Protein AF-X1IZM3-F1 (afdb_monomer_lite)

InterPro domains:
  IPR010496 3-keto-alpha-glucoside-1,2-lyase/3-keto-2-hydroxy-glucal hydratase domain [PF06439] (2-112)

Radius of gyration: 14.8 Å; chains: 1; bounding box: 40×30×33 Å

pLDDT: mean 94.28, std 5.68, range [64.25, 98.62]

Secondary structure (DSSP, 8-state):
--S--SSS-TTEEE--S-HHHHHTS-HHHHHHHHHHHHHHHHHHEEEETTEEEE---TT---EEESS--SS----------TT-EEEEEGGGSSEEEEE-TTT-TT-SSSB-S--

Foldseek 3Di:
DDCADLAWQVQKFFDQDAPVVLVPDDPVRNVVSRVVRRVLCVVAWTRDRSDIDGNPDPSHGDMDGPDDDDDDDDDDDDDDDAQDWDFDARRRDDTQTDGDCVVPVVHGRDGPPRD

Organism: NCBI:txid412755

Structure (mmCIF, N/CA/C/O backbone):
data_AF-X1IZM3-F1
#
_entry.id   AF-X1IZM3-F1
#
loop_
_atom_site.group_PDB
_atom_site.id
_atom_site.type_symbol
_atom_site.label_atom_id
_atom_site.label_alt_id
_atom_site.label_comp_id
_atom_site.label_asym_id
_atom_site.label_entity_id
_atom_site.label_seq_id
_atom_site.pdbx_PDB_ins_code
_atom_site.Cartn_x
_atom_site.Cartn_y
_atom_site.Cartn_z
_atom_site.occupancy
_atom_site.B_iso_or_equiv
_atom_site.auth_seq_id
_atom_site.auth_comp_id
_atom_site.auth_asym_id
_atom_site.auth_atom_id
_atom_site.pdbx_PDB_model_num
ATOM 1 N N . MET A 1 1 ? -4.580 -19.798 4.305 1.00 74.88 1 MET A N 1
ATOM 2 C CA . MET A 1 1 ? -5.363 -19.040 3.301 1.00 74.88 1 MET A CA 1
ATOM 3 C C . MET A 1 1 ? -4.501 -17.879 2.840 1.00 74.88 1 MET A C 1
ATOM 5 O O . MET A 1 1 ? -3.815 -17.320 3.687 1.00 74.88 1 MET A O 1
ATOM 9 N N . ALA A 1 2 ? -4.460 -17.584 1.540 1.00 90.62 2 ALA A N 1
ATOM 10 C CA . ALA A 1 2 ? -3.597 -16.533 1.001 1.00 90.62 2 ALA A CA 1
ATOM 11 C C . ALA A 1 2 ? -4.064 -15.136 1.444 1.00 90.62 2 ALA A C 1
ATOM 13 O O . ALA A 1 2 ? -5.261 -14.922 1.639 1.00 90.62 2 ALA A O 1
ATOM 14 N N . LEU A 1 3 ? -3.120 -14.204 1.609 1.00 95.44 3 LEU A N 1
ATOM 15 C CA . LEU A 1 3 ? -3.422 -12.816 1.972 1.00 95.44 3 LEU A CA 1
ATOM 16 C C . LEU A 1 3 ? -4.061 -12.044 0.809 1.00 95.44 3 LEU A C 1
ATOM 18 O O . LEU A 1 3 ? -4.968 -11.246 1.019 1.00 95.44 3 LEU A O 1
ATOM 22 N N . PHE A 1 4 ? -3.594 -12.305 -0.412 1.00 97.56 4 PHE A N 1
ATOM 23 C CA . PHE A 1 4 ? -4.124 -11.748 -1.650 1.00 97.56 4 PHE A CA 1
ATOM 24 C C . PHE A 1 4 ? -4.706 -12.871 -2.510 1.00 97.56 4 PHE A C 1
ATOM 26 O O . PHE A 1 4 ? -4.137 -13.961 -2.581 1.00 97.56 4 PHE A O 1
ATOM 33 N N . ASN A 1 5 ? -5.857 -12.615 -3.130 1.00 96.62 5 ASN A N 1
ATOM 34 C CA . ASN A 1 5 ? -6.610 -13.624 -3.875 1.00 96.62 5 ASN A CA 1
ATOM 35 C C . ASN A 1 5 ? -6.290 -13.653 -5.381 1.00 96.62 5 ASN A C 1
ATOM 37 O O . ASN A 1 5 ? -6.794 -14.536 -6.069 1.00 96.62 5 ASN A O 1
ATOM 41 N N . GLY A 1 6 ? -5.493 -12.705 -5.889 1.00 97.06 6 GLY A N 1
ATOM 42 C CA . GLY A 1 6 ? -5.135 -12.611 -7.307 1.00 97.06 6 GLY A CA 1
ATOM 43 C C . GLY A 1 6 ? -6.227 -12.048 -8.224 1.00 97.06 6 GLY A C 1
ATOM 44 O O . GLY A 1 6 ? -6.003 -11.961 -9.423 1.00 97.06 6 GLY A O 1
ATOM 45 N N . ASN A 1 7 ? -7.391 -11.659 -7.704 1.00 97.56 7 ASN A N 1
ATOM 46 C CA . ASN A 1 7 ? -8.544 -11.278 -8.528 1.00 97.56 7 ASN A CA 1
ATOM 47 C C . ASN A 1 7 ? -9.015 -9.849 -8.262 1.00 97.56 7 ASN A C 1
ATOM 49 O O . ASN A 1 7 ? -9.329 -9.117 -9.196 1.00 97.56 7 ASN A O 1
ATOM 53 N N . ASP A 1 8 ? -9.071 -9.447 -6.996 1.00 97.69 8 ASP A N 1
ATOM 54 C CA . ASP A 1 8 ? -9.610 -8.154 -6.593 1.00 97.69 8 ASP A CA 1
ATOM 55 C C . ASP A 1 8 ? -9.021 -7.694 -5.250 1.00 97.69 8 ASP A C 1
ATOM 57 O O . ASP A 1 8 ? -8.130 -8.321 -4.675 1.00 97.69 8 ASP A O 1
ATOM 61 N N . LEU A 1 9 ? -9.515 -6.564 -4.749 1.00 97.81 9 LEU A N 1
ATOM 62 C CA . LEU A 1 9 ? -9.082 -5.987 -3.478 1.00 97.81 9 LEU A CA 1
ATOM 63 C C . LEU A 1 9 ? -9.879 -6.524 -2.278 1.00 97.81 9 LEU A C 1
ATOM 65 O O . LEU A 1 9 ? -9.844 -5.931 -1.203 1.00 97.81 9 LEU A O 1
ATOM 69 N N . THR A 1 10 ? -10.594 -7.645 -2.413 1.00 97.50 10 THR A N 1
ATOM 70 C CA . THR A 1 10 ? -11.293 -8.257 -1.279 1.00 97.50 10 THR A CA 1
ATOM 71 C C . THR A 1 10 ? -10.297 -8.573 -0.166 1.00 97.50 10 THR A C 1
ATOM 73 O O . THR A 1 10 ? -9.270 -9.215 -0.381 1.00 97.50 10 THR A O 1
ATOM 76 N N . GLY A 1 11 ? -10.614 -8.130 1.052 1.00 97.31 11 GLY A N 1
ATOM 77 C CA . GLY A 1 11 ? -9.722 -8.259 2.205 1.00 97.31 11 GLY A CA 1
ATOM 78 C C . GLY A 1 11 ? -8.716 -7.115 2.357 1.00 97.31 11 GLY A C 1
ATOM 79 O O . GLY A 1 11 ? -7.928 -7.146 3.304 1.00 97.31 11 GLY A O 1
ATOM 80 N N . TRP A 1 12 ? -8.787 -6.094 1.503 1.00 98.44 12 TRP A N 1
ATOM 81 C CA . TRP A 1 12 ? -8.007 -4.862 1.580 1.00 98.44 12 TRP A CA 1
ATOM 82 C C . TRP A 1 12 ? -8.909 -3.636 1.750 1.00 98.44 12 TRP A C 1
ATOM 84 O O . TRP A 1 12 ? -10.095 -3.676 1.432 1.00 98.44 12 TRP A O 1
ATOM 94 N N . LYS A 1 13 ? -8.341 -2.557 2.288 1.00 98.25 13 LYS A N 1
ATOM 95 C CA . LYS A 1 13 ? -8.981 -1.246 2.456 1.00 98.25 13 LYS A CA 1
ATOM 96 C C . LYS A 1 13 ? -7.942 -0.130 2.343 1.00 98.25 13 LYS A C 1
ATOM 98 O O . LYS A 1 13 ? -6.745 -0.382 2.499 1.00 98.25 13 LYS A O 1
ATOM 103 N N . GLY A 1 14 ? -8.377 1.103 2.120 1.00 98.31 14 GLY A N 1
ATOM 104 C CA . GLY A 1 14 ? -7.497 2.266 2.154 1.00 98.31 14 GLY A CA 1
ATOM 105 C C . GLY A 1 14 ? -6.942 2.523 3.557 1.00 98.31 14 GLY A C 1
ATOM 106 O O . GLY A 1 14 ? -7.628 2.334 4.567 1.00 98.31 14 GLY A O 1
ATOM 107 N N . LEU A 1 15 ? -5.688 2.967 3.648 1.00 97.38 15 LEU A N 1
ATOM 108 C CA . LEU A 1 15 ? -5.059 3.278 4.929 1.00 97.38 15 LEU A CA 1
ATOM 109 C C . LEU A 1 15 ? -5.550 4.628 5.476 1.00 97.38 15 LEU A C 1
ATOM 111 O O . LEU A 1 15 ? -5.203 5.688 4.960 1.00 97.38 15 LEU A O 1
ATOM 115 N N . VAL A 1 16 ? -6.281 4.603 6.593 1.00 97.38 16 VAL A N 1
ATOM 116 C CA . VAL A 1 16 ? -6.679 5.827 7.309 1.00 97.38 16 VAL A CA 1
ATOM 117 C C . VAL A 1 16 ? -5.608 6.241 8.314 1.00 97.38 16 VAL A C 1
ATOM 119 O O . VAL A 1 16 ? -5.484 5.638 9.382 1.00 97.38 16 VAL A O 1
ATOM 122 N N . GLY A 1 17 ? -4.855 7.297 8.010 1.00 93.31 17 GLY A N 1
ATOM 123 C CA . GLY A 1 17 ? -3.887 7.894 8.934 1.00 93.31 17 GLY A CA 1
ATOM 124 C C . GLY A 1 17 ? -2.813 6.929 9.467 1.00 93.31 17 GLY A C 1
ATOM 125 O O . GLY A 1 17 ? -2.718 5.757 9.096 1.00 93.31 17 GLY A O 1
ATOM 126 N N . SER A 1 18 ? -1.996 7.428 10.393 1.00 90.75 18 SER A N 1
ATOM 127 C CA . SER A 1 18 ? -1.014 6.611 11.119 1.00 90.75 18 SER A CA 1
ATOM 128 C C . SER A 1 18 ? -1.682 5.796 12.238 1.00 90.75 18 SER A C 1
ATOM 130 O O . SER A 1 18 ? -2.768 6.174 12.685 1.00 90.75 18 SER A O 1
ATOM 132 N N . PRO A 1 19 ? -1.036 4.741 12.776 1.00 87.75 19 PRO A N 1
ATOM 133 C CA . PRO A 1 19 ? -1.556 4.022 13.942 1.00 87.75 19 PRO A CA 1
ATOM 134 C C . PRO A 1 19 ? -1.906 4.946 15.119 1.00 87.75 19 PRO A C 1
ATOM 136 O O . PRO A 1 19 ? -2.957 4.790 15.734 1.00 87.75 19 PRO A O 1
ATOM 139 N N . LYS A 1 20 ? -1.073 5.965 15.383 1.00 89.25 20 LYS A N 1
ATOM 140 C CA . LYS A 1 20 ? -1.295 6.937 16.466 1.00 89.25 20 LYS A CA 1
ATOM 141 C C . LYS A 1 20 ? -2.520 7.813 16.216 1.00 89.25 20 LYS A C 1
ATOM 143 O O . LYS A 1 20 ? -3.344 7.977 17.106 1.00 89.25 20 LYS A O 1
ATOM 148 N N . THR A 1 21 ? -2.647 8.375 15.014 1.00 93.31 21 THR A N 1
ATOM 149 C CA . THR A 1 21 ? -3.766 9.279 14.701 1.00 93.31 21 THR A CA 1
ATOM 150 C C . THR A 1 21 ? -5.079 8.516 14.581 1.00 93.31 21 THR A C 1
ATOM 152 O O . THR A 1 21 ? -6.098 8.996 15.056 1.00 93.31 21 THR A O 1
ATOM 155 N N . ARG A 1 22 ? -5.053 7.308 14.005 1.00 92.69 22 ARG A N 1
ATOM 156 C CA . ARG A 1 22 ? -6.229 6.440 13.873 1.00 92.69 22 ARG A CA 1
ATOM 157 C C . ARG A 1 22 ? -6.781 6.007 15.226 1.00 92.69 22 ARG A C 1
ATOM 159 O O . ARG A 1 22 ? -7.989 6.020 15.409 1.00 92.69 22 ARG A O 1
ATOM 166 N N . ALA A 1 23 ? -5.908 5.670 16.178 1.00 91.62 23 ALA A N 1
ATOM 167 C CA . ALA A 1 23 ? -6.317 5.277 17.527 1.00 91.62 23 ALA A CA 1
ATOM 168 C C . ALA A 1 23 ? -7.042 6.397 18.296 1.00 91.62 23 ALA A C 1
ATOM 170 O O . ALA A 1 23 ? -7.788 6.109 19.226 1.00 91.62 23 ALA A O 1
ATOM 171 N N . GLY A 1 24 ? -6.823 7.661 17.920 1.00 95.56 24 GLY A N 1
ATOM 172 C CA . GLY A 1 24 ? -7.494 8.815 18.521 1.00 95.56 24 GLY A CA 1
ATOM 173 C C . GLY A 1 24 ? -8.803 9.228 17.841 1.00 95.56 24 GLY A C 1
ATOM 174 O O . GLY A 1 24 ? -9.443 10.160 18.319 1.00 95.56 24 GLY A O 1
ATOM 175 N N . MET A 1 25 ? -9.195 8.595 16.731 1.00 97.06 25 MET A N 1
ATOM 176 C CA . MET A 1 25 ? -10.426 8.941 16.011 1.00 97.06 25 MET A CA 1
ATOM 177 C C . MET A 1 25 ? -11.656 8.358 16.704 1.00 97.06 25 MET A C 1
ATOM 179 O O . MET A 1 25 ? -11.621 7.244 17.230 1.00 97.06 25 MET A O 1
ATOM 183 N N . SER A 1 26 ? -12.774 9.087 16.653 1.00 97.88 26 SER A N 1
ATOM 184 C CA . SER A 1 26 ? -14.064 8.504 17.011 1.00 97.88 26 SER A CA 1
ATOM 185 C C . SER A 1 26 ? -14.480 7.449 15.970 1.00 97.88 26 SER A C 1
ATOM 187 O O . SER A 1 26 ? -14.024 7.502 14.823 1.00 97.88 26 SER A O 1
ATOM 189 N N . PRO A 1 27 ? -15.372 6.502 16.315 1.00 97.44 27 PRO A N 1
ATOM 190 C CA . PRO A 1 27 ? -15.883 5.536 15.342 1.00 97.44 27 PRO A CA 1
ATOM 191 C C . PRO A 1 27 ? -16.535 6.189 14.116 1.00 97.44 27 PRO A C 1
ATOM 193 O O . PRO A 1 27 ? -16.409 5.665 13.011 1.00 97.44 27 PRO A O 1
ATOM 196 N N . GLN A 1 28 ? -17.201 7.334 14.301 1.00 97.94 28 GLN A N 1
ATOM 197 C CA . GLN A 1 28 ? -17.830 8.072 13.208 1.00 97.94 28 GLN A CA 1
ATOM 198 C C . GLN A 1 28 ? -16.779 8.707 12.291 1.00 97.94 28 GLN A C 1
ATOM 200 O O . GLN A 1 28 ? -16.811 8.470 11.085 1.00 97.94 28 GLN A O 1
ATOM 205 N N . ASP A 1 29 ? -15.817 9.443 12.855 1.00 98.00 29 ASP A N 1
ATOM 206 C CA . ASP A 1 29 ? -14.759 10.086 12.064 1.00 98.00 29 ASP A CA 1
ATOM 207 C C . ASP A 1 29 ? -13.940 9.049 11.291 1.00 98.00 29 ASP A C 1
ATOM 209 O O . ASP A 1 29 ? -13.576 9.260 10.134 1.00 98.00 29 ASP A O 1
ATOM 213 N N . LEU A 1 30 ? -13.671 7.901 11.922 1.00 97.44 30 LEU A N 1
ATOM 214 C CA . LEU A 1 30 ? -12.966 6.798 11.287 1.00 97.44 30 LEU A CA 1
ATOM 215 C C . LEU A 1 30 ? -13.765 6.219 10.115 1.00 97.44 30 LEU A C 1
ATOM 217 O O . LEU A 1 30 ? -13.180 5.963 9.067 1.00 97.44 30 LEU A O 1
ATOM 221 N N . ALA A 1 31 ? -15.078 6.031 10.265 1.00 97.81 31 ALA A N 1
ATOM 222 C CA . ALA A 1 31 ? -15.928 5.536 9.186 1.00 97.81 31 ALA A CA 1
ATOM 223 C C . ALA A 1 31 ? -15.961 6.510 7.996 1.00 97.81 31 ALA A C 1
ATOM 225 O O . ALA A 1 31 ? -15.777 6.091 6.855 1.00 97.81 31 ALA A O 1
ATOM 226 N N . GLU A 1 32 ? -16.116 7.811 8.252 1.00 98.12 32 GLU A N 1
ATOM 227 C CA . GLU A 1 32 ? -16.101 8.842 7.206 1.00 98.12 32 GLU A CA 1
ATOM 228 C C . GLU A 1 32 ? -14.736 8.939 6.503 1.00 98.12 32 GLU A C 1
ATOM 230 O O . GLU A 1 32 ? -14.660 9.098 5.281 1.00 98.12 32 GLU A O 1
ATOM 235 N N . ALA A 1 33 ? -13.640 8.821 7.256 1.00 98.25 33 ALA A N 1
ATOM 236 C CA . ALA A 1 33 ? -12.293 8.798 6.700 1.00 98.25 33 ALA A CA 1
ATOM 237 C C . ALA A 1 33 ? -12.016 7.516 5.900 1.00 98.25 33 ALA A C 1
ATOM 239 O O . ALA A 1 33 ? -11.322 7.576 4.884 1.00 98.25 33 ALA A O 1
ATOM 240 N N . GLN A 1 34 ? -12.572 6.377 6.324 1.00 98.56 34 GLN A N 1
ATOM 241 C CA . GLN A 1 34 ? -12.417 5.101 5.631 1.00 98.56 34 GLN A CA 1
ATOM 242 C C . GLN A 1 34 ? -13.045 5.141 4.239 1.00 98.56 34 GLN A C 1
ATOM 244 O O . GLN A 1 34 ? -12.394 4.707 3.298 1.00 98.56 34 GLN A O 1
ATOM 249 N N . VAL A 1 35 ? -14.228 5.748 4.079 1.00 98.50 35 VAL A N 1
ATOM 250 C CA . VAL A 1 35 ? -14.859 5.916 2.755 1.00 98.50 35 VAL A CA 1
ATOM 251 C C . VAL A 1 35 ? -13.915 6.630 1.784 1.00 98.50 35 VAL A C 1
ATOM 253 O O . VAL A 1 35 ? -13.652 6.136 0.691 1.00 98.50 35 VAL A O 1
ATOM 256 N N . LYS A 1 36 ? -13.323 7.750 2.211 1.00 98.38 36 LYS A N 1
ATOM 257 C CA . LYS A 1 36 ? -12.385 8.528 1.382 1.00 98.38 36 LYS A CA 1
ATOM 258 C C . LYS A 1 36 ? -11.101 7.754 1.080 1.00 98.38 36 LYS A C 1
ATOM 260 O O . LYS A 1 36 ? -10.548 7.862 -0.014 1.00 98.38 36 LYS A O 1
ATOM 265 N N . ALA A 1 37 ? -10.602 6.995 2.055 1.00 98.50 37 ALA A N 1
ATOM 266 C CA . ALA A 1 37 ? -9.414 6.171 1.876 1.00 98.50 37 ALA A CA 1
ATOM 267 C C . ALA A 1 37 ? -9.673 5.022 0.890 1.00 98.50 37 ALA A C 1
ATOM 269 O O . ALA A 1 37 ? -8.812 4.735 0.062 1.00 98.50 37 ALA A O 1
ATOM 270 N N . ASP A 1 38 ? -10.852 4.402 0.941 1.00 98.62 38 ASP A N 1
ATOM 271 C CA . ASP A 1 38 ? -11.248 3.328 0.029 1.00 98.62 38 ASP A CA 1
ATOM 272 C C . ASP A 1 38 ? -11.448 3.856 -1.397 1.00 98.62 38 ASP A C 1
ATOM 274 O O . ASP A 1 38 ? -10.970 3.242 -2.348 1.00 98.62 38 ASP A O 1
ATOM 278 N N . GLU A 1 39 ? -12.057 5.034 -1.562 1.00 98.56 39 GLU A N 1
ATOM 279 C CA . GLU A 1 39 ? -12.146 5.717 -2.860 1.00 98.56 39 GLU A CA 1
ATOM 280 C C . GLU A 1 39 ? -10.755 5.987 -3.459 1.00 98.56 39 GLU A C 1
ATOM 282 O O . GLU A 1 39 ? -10.512 5.684 -4.629 1.00 98.56 39 GLU A O 1
ATOM 287 N N . ASN A 1 40 ? -9.812 6.504 -2.658 1.00 98.56 40 ASN A N 1
ATOM 288 C CA . ASN A 1 40 ? -8.430 6.714 -3.098 1.00 98.56 40 ASN A CA 1
ATOM 289 C C . ASN A 1 40 ? -7.729 5.390 -3.444 1.00 98.56 40 ASN A C 1
ATOM 291 O O . ASN A 1 40 ? -7.062 5.302 -4.475 1.00 98.56 40 ASN A O 1
ATOM 295 N N . MET A 1 41 ? -7.916 4.351 -2.622 1.00 98.56 41 MET A N 1
ATOM 296 C CA . MET A 1 41 ? -7.386 3.016 -2.888 1.00 98.56 41 MET A CA 1
ATOM 297 C C . MET A 1 41 ? -7.877 2.508 -4.245 1.00 98.56 41 MET A C 1
ATOM 299 O O . MET A 1 41 ? -7.060 2.110 -5.065 1.00 98.56 41 MET A O 1
ATOM 303 N N . HIS A 1 42 ? -9.181 2.564 -4.516 1.00 98.19 42 HIS A N 1
ATOM 304 C CA . HIS A 1 42 ? -9.748 2.097 -5.782 1.00 98.19 42 HIS A CA 1
ATOM 305 C C . HIS A 1 42 ? -9.317 2.929 -6.997 1.00 98.19 42 HIS A C 1
ATOM 307 O O . HIS A 1 42 ? -9.306 2.410 -8.112 1.00 98.19 42 HIS A O 1
ATOM 313 N N . ALA A 1 43 ? -8.946 4.196 -6.801 1.00 98.44 43 ALA A N 1
ATOM 314 C CA . ALA A 1 43 ? -8.434 5.044 -7.873 1.00 98.44 43 ALA A CA 1
ATOM 315 C C . ALA A 1 43 ? -6.986 4.710 -8.278 1.00 98.44 43 ALA A C 1
ATOM 317 O O . ALA A 1 43 ? -6.630 4.910 -9.439 1.00 98.44 43 ALA A O 1
ATOM 318 N N . HIS A 1 44 ? -6.162 4.209 -7.348 1.00 98.56 44 HIS A N 1
ATOM 319 C CA . HIS A 1 44 ? -4.706 4.095 -7.533 1.00 98.56 44 HIS A CA 1
ATOM 320 C C . HIS A 1 44 ? -4.144 2.674 -7.405 1.00 98.56 44 HIS A C 1
ATOM 322 O O . HIS A 1 44 ? -3.034 2.401 -7.867 1.00 98.56 44 HIS A O 1
ATOM 328 N N . TRP A 1 45 ? -4.908 1.757 -6.813 1.00 98.56 45 TRP A N 1
ATOM 329 C CA . TRP A 1 45 ? -4.571 0.344 -6.703 1.00 98.56 45 TRP A CA 1
ATOM 330 C C . TRP A 1 45 ? -5.527 -0.502 -7.521 1.00 98.56 45 TRP A C 1
ATOM 332 O O . TRP A 1 45 ? -6.746 -0.343 -7.476 1.00 98.56 45 TRP A O 1
ATOM 342 N N . LYS A 1 46 ? -4.956 -1.451 -8.253 1.00 98.19 46 LYS A N 1
ATOM 343 C CA . LYS A 1 46 ? -5.701 -2.363 -9.113 1.00 98.19 46 LYS A CA 1
ATOM 344 C C . LYS A 1 46 ? -5.067 -3.737 -9.117 1.00 98.19 46 LYS A C 1
ATOM 346 O O . LYS A 1 46 ? -3.883 -3.891 -8.828 1.00 98.19 46 LYS A O 1
ATOM 351 N N . VAL A 1 47 ? -5.862 -4.725 -9.497 1.00 98.50 47 VAL A N 1
ATOM 352 C CA . VAL A 1 47 ? -5.348 -6.047 -9.834 1.00 98.50 47 VAL A CA 1
ATOM 353 C C . VAL A 1 47 ? -5.155 -6.113 -11.342 1.00 98.50 47 VAL A C 1
ATOM 355 O O . VAL A 1 47 ? -6.085 -5.846 -12.099 1.00 98.50 47 VAL A O 1
ATOM 358 N N . VAL A 1 48 ? -3.937 -6.426 -11.775 1.00 98.19 48 VAL A N 1
ATOM 359 C CA . VAL A 1 48 ? -3.586 -6.615 -13.187 1.00 98.19 48 VAL A CA 1
ATOM 360 C C . VAL A 1 48 ? -2.841 -7.931 -13.298 1.00 98.19 48 VAL A C 1
ATOM 362 O O . VAL A 1 48 ? -1.843 -8.124 -12.611 1.00 98.19 48 VAL A O 1
ATOM 365 N N . ASP A 1 49 ? -3.355 -8.842 -14.124 1.00 97.62 49 ASP A N 1
ATOM 366 C CA . ASP A 1 49 ? -2.745 -10.149 -14.398 1.00 97.62 49 ASP A CA 1
ATOM 367 C C . ASP A 1 49 ? -2.355 -10.934 -13.132 1.00 97.62 49 ASP A C 1
ATOM 369 O O . ASP A 1 49 ? -1.285 -11.532 -13.043 1.00 97.62 49 ASP A O 1
ATOM 373 N N . GLY A 1 50 ? -3.223 -10.916 -12.116 1.00 97.88 50 GLY A N 1
ATOM 374 C CA . GLY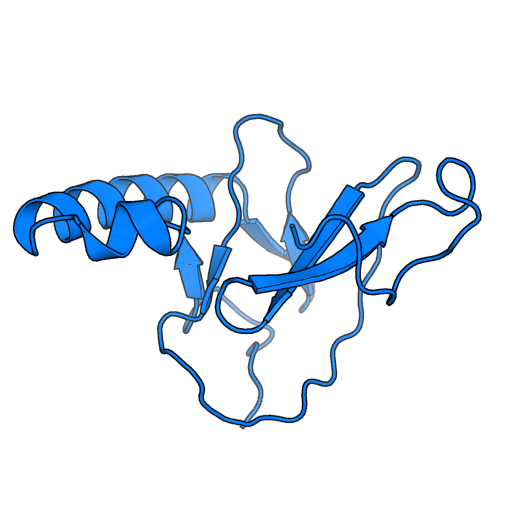 A 1 50 ? -2.979 -11.630 -10.862 1.00 97.88 50 GLY A CA 1
ATOM 375 C C . GLY A 1 50 ? -2.055 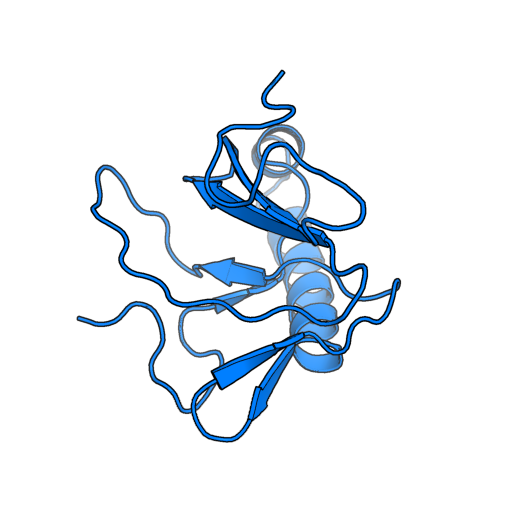-10.919 -9.874 1.00 97.88 50 GLY A C 1
ATOM 376 O O . GLY A 1 50 ? -1.693 -11.517 -8.864 1.00 97.88 50 GLY A O 1
ATOM 377 N N . VAL A 1 51 ? -1.678 -9.663 -10.133 1.00 98.00 51 VAL A N 1
ATOM 378 C CA . VAL A 1 51 ? -0.755 -8.874 -9.305 1.00 98.00 51 VAL A CA 1
ATOM 379 C C . VAL A 1 51 ? -1.446 -7.623 -8.776 1.00 98.00 51 VAL A C 1
ATOM 381 O O . VAL A 1 51 ? -2.185 -6.954 -9.495 1.00 98.00 51 VAL A O 1
ATOM 384 N N . LEU A 1 52 ? -1.185 -7.288 -7.513 1.00 97.75 52 LEU A N 1
ATOM 385 C CA . LEU A 1 52 ? -1.607 -6.030 -6.906 1.00 97.75 52 LEU A CA 1
ATOM 386 C C . LEU A 1 52 ? -0.655 -4.903 -7.345 1.00 97.75 52 LEU A C 1
ATOM 388 O O . LEU A 1 52 ? 0.526 -4.917 -7.004 1.00 97.75 52 LEU A O 1
ATOM 392 N N . VAL A 1 53 ? -1.164 -3.944 -8.118 1.00 98.12 53 VAL A N 1
ATOM 393 C CA . VAL A 1 53 ? -0.376 -2.902 -8.791 1.00 98.12 53 VAL A CA 1
ATOM 394 C C . VAL A 1 53 ? -0.784 -1.518 -8.300 1.00 98.12 53 VAL A C 1
ATOM 396 O O . VAL A 1 53 ? -1.962 -1.157 -8.359 1.00 98.12 53 VAL A O 1
ATOM 399 N N . PHE A 1 54 ? 0.210 -0.739 -7.875 1.00 98.00 54 PHE A N 1
ATOM 400 C CA . PHE A 1 54 ? 0.093 0.701 -7.657 1.00 98.00 54 PHE A CA 1
ATOM 401 C C . PHE A 1 54 ? 0.383 1.455 -8.954 1.00 98.00 54 PHE A C 1
ATOM 403 O O . PHE A 1 54 ? 1.289 1.079 -9.696 1.00 98.00 54 PHE A O 1
ATOM 410 N N . ASP A 1 55 ? -0.354 2.526 -9.225 1.00 96.44 55 ASP A N 1
ATOM 411 C CA . ASP A 1 55 ? -0.186 3.326 -10.441 1.00 96.44 55 ASP A CA 1
ATOM 412 C C . ASP A 1 55 ? 0.988 4.327 -10.398 1.00 96.44 55 ASP A C 1
ATOM 414 O O . ASP A 1 55 ? 1.268 4.978 -11.404 1.00 96.4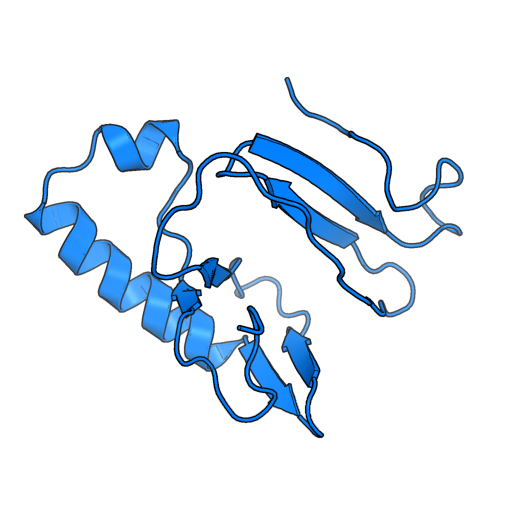4 55 ASP A O 1
ATOM 418 N N . GLY A 1 56 ? 1.669 4.463 -9.254 1.00 94.94 56 GLY A N 1
ATOM 419 C CA . GLY A 1 56 ? 2.808 5.369 -9.078 1.00 94.94 56 GLY A CA 1
ATOM 420 C C . GLY A 1 56 ? 2.421 6.845 -8.928 1.00 94.94 56 GLY A C 1
ATOM 421 O O . GLY A 1 56 ? 3.294 7.713 -8.883 1.00 94.94 56 GLY A O 1
ATOM 422 N N . ASN A 1 57 ? 1.127 7.164 -8.847 1.00 95.44 57 ASN A N 1
ATOM 423 C CA . ASN A 1 57 ? 0.660 8.537 -8.730 1.00 95.44 57 ASN A CA 1
ATOM 424 C C . ASN A 1 57 ? 0.906 9.081 -7.316 1.00 95.44 57 ASN A C 1
ATOM 426 O O . ASN A 1 57 ? 0.511 8.470 -6.326 1.00 95.44 57 ASN A O 1
ATOM 430 N N . SER A 1 58 ? 1.472 10.284 -7.202 1.00 93.38 58 SER A N 1
ATOM 431 C CA . SER A 1 58 ? 1.745 10.920 -5.902 1.00 93.38 58 SER A CA 1
ATOM 432 C C .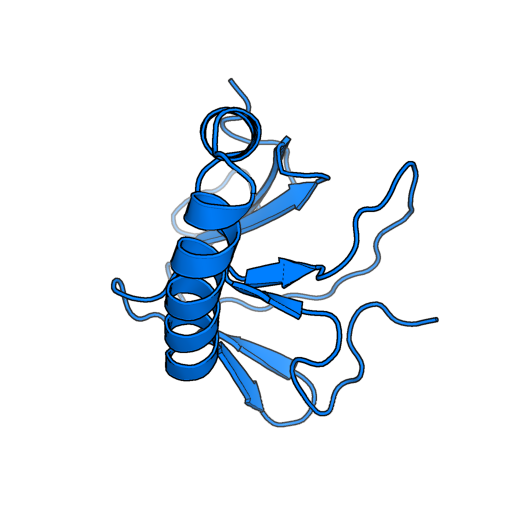 SER A 1 58 ? 0.492 11.266 -5.085 1.00 93.38 58 SER A C 1
ATOM 434 O O . SER A 1 58 ? 0.601 11.577 -3.900 1.00 93.38 58 SER A O 1
ATOM 436 N N . LYS A 1 59 ? -0.697 11.217 -5.697 1.00 96.44 59 LYS A N 1
ATOM 437 C CA . LYS A 1 59 ? -1.993 11.347 -5.013 1.00 96.44 59 LYS A CA 1
ATOM 438 C C . LYS A 1 59 ? -2.487 10.034 -4.404 1.00 96.44 59 LYS A C 1
ATOM 440 O O . LYS A 1 59 ? -3.409 10.064 -3.591 1.00 96.44 59 LYS A O 1
ATOM 445 N N . GLY A 1 60 ? -1.912 8.905 -4.806 1.00 96.69 60 GLY A N 1
ATOM 446 C CA . GLY A 1 60 ? -2.257 7.598 -4.279 1.00 96.69 60 GLY A CA 1
ATOM 447 C C . GLY A 1 60 ? -1.706 7.388 -2.876 1.00 96.69 60 GLY A C 1
ATOM 448 O O . GLY A 1 60 ? -0.611 7.835 -2.531 1.00 96.69 60 GLY A O 1
ATOM 449 N N . HIS A 1 61 ? -2.486 6.708 -2.047 1.00 97.12 61 HIS A N 1
ATOM 450 C CA . HIS A 1 61 ? -2.117 6.361 -0.682 1.00 97.12 61 HIS A CA 1
ATOM 451 C C . HIS A 1 61 ? -1.961 4.852 -0.522 1.00 97.12 61 HIS A C 1
ATOM 453 O O . HIS A 1 61 ? -2.367 4.067 -1.377 1.00 97.12 61 HIS A O 1
ATOM 459 N N . SER A 1 62 ? -1.346 4.430 0.582 1.00 96.81 62 SER A N 1
ATOM 460 C CA . SER A 1 62 ? -1.198 3.010 0.899 1.00 96.81 62 SER A CA 1
ATOM 461 C C . SER A 1 62 ? -2.560 2.335 1.079 1.00 96.81 62 SER A C 1
ATOM 463 O O . SER A 1 62 ? -3.478 2.907 1.670 1.00 96.81 62 SER A O 1
ATOM 465 N N . LEU A 1 63 ? -2.659 1.081 0.650 1.00 97.25 63 LEU A N 1
ATOM 466 C CA . LEU A 1 63 ? -3.684 0.157 1.128 1.00 97.25 63 LEU A CA 1
ATOM 467 C C . LEU A 1 63 ? -3.198 -0.598 2.373 1.00 97.25 63 LEU A C 1
ATOM 469 O O . LEU A 1 63 ? -2.000 -0.667 2.656 1.00 97.25 63 LEU A O 1
ATOM 473 N N . CYS A 1 64 ? -4.123 -1.207 3.102 1.00 97.69 64 CYS A N 1
ATOM 474 C CA . CYS A 1 64 ? -3.830 -2.127 4.192 1.00 97.69 64 CYS A CA 1
ATOM 475 C C . CYS A 1 64 ? -4.838 -3.276 4.240 1.00 97.69 64 CYS A C 1
ATOM 477 O O . CYS A 1 64 ? -5.870 -3.262 3.570 1.00 97.69 64 CYS A O 1
ATOM 479 N N . THR A 1 65 ? -4.534 -4.300 5.032 1.00 97.38 65 THR A N 1
ATOM 480 C CA . THR A 1 65 ? -5.450 -5.420 5.235 1.00 97.38 65 THR A CA 1
ATOM 481 C C . THR A 1 65 ? -6.713 -4.950 5.955 1.00 97.38 65 THR A C 1
ATOM 483 O O . THR A 1 65 ? -6.661 -4.148 6.889 1.00 97.38 65 THR A O 1
ATOM 486 N N . ALA A 1 66 ? -7.872 -5.462 5.543 1.00 96.75 66 ALA A N 1
ATOM 487 C CA . ALA A 1 66 ? -9.150 -5.084 6.139 1.00 96.75 66 ALA A CA 1
ATOM 488 C C . ALA A 1 66 ? -9.240 -5.503 7.615 1.00 96.75 66 ALA A C 1
ATOM 490 O O . ALA A 1 66 ? -9.786 -4.758 8.435 1.00 96.75 66 ALA A O 1
ATOM 491 N N . LYS A 1 67 ? -8.656 -6.664 7.938 1.00 95.12 67 LYS A N 1
ATOM 492 C CA . LYS A 1 67 ? -8.508 -7.195 9.296 1.00 95.12 67 LYS A CA 1
ATOM 493 C C . LYS A 1 67 ? -7.086 -7.022 9.830 1.00 95.12 67 LYS A C 1
ATOM 495 O O . LYS A 1 67 ? -6.132 -6.940 9.054 1.00 95.12 67 LYS A O 1
ATOM 500 N N . ASP A 1 68 ? -6.971 -7.074 11.151 1.00 94.31 68 ASP A N 1
ATOM 501 C CA . ASP A 1 68 ? -5.697 -7.058 11.862 1.00 94.31 68 ASP A CA 1
ATOM 502 C C . ASP A 1 68 ? -5.125 -8.470 12.047 1.00 94.31 68 ASP A C 1
ATOM 504 O O . ASP A 1 68 ? -5.845 -9.474 12.011 1.00 94.31 68 ASP A O 1
ATOM 508 N N . TYR A 1 69 ? -3.811 -8.535 12.259 1.00 95.50 69 TYR A N 1
ATOM 509 C CA . TYR A 1 69 ? -3.062 -9.767 12.489 1.00 95.50 69 TYR A CA 1
ATOM 510 C C . TYR A 1 69 ? -2.163 -9.628 13.723 1.00 95.50 69 TYR A C 1
ATOM 512 O O . TYR A 1 69 ? -1.608 -8.559 13.982 1.00 95.50 69 TYR A O 1
ATOM 520 N N . GLY A 1 70 ? -2.026 -10.726 14.471 1.00 95.56 70 GLY A N 1
ATOM 521 C CA . GLY A 1 70 ? -1.111 -10.857 15.606 1.00 95.56 70 GLY A CA 1
ATOM 522 C C . GLY A 1 70 ? 0.289 -11.254 15.147 1.00 95.56 70 GLY A C 1
ATOM 523 O O . GLY A 1 70 ? 0.926 -10.509 14.407 1.00 95.56 70 GLY A O 1
ATOM 524 N N . ASP A 1 71 ? 0.757 -12.417 15.586 1.00 96.94 71 ASP A N 1
ATOM 525 C CA . ASP A 1 71 ? 1.998 -13.008 15.086 1.00 96.94 71 ASP A CA 1
ATOM 526 C C . ASP A 1 71 ? 1.727 -13.752 13.774 1.00 96.94 71 ASP A C 1
ATOM 528 O O . ASP A 1 71 ? 0.692 -14.407 13.616 1.00 96.94 71 ASP A O 1
ATOM 532 N N . PHE A 1 72 ? 2.633 -13.612 12.809 1.00 95.94 72 PHE A N 1
ATOM 533 C CA . PHE A 1 72 ? 2.485 -14.191 11.479 1.00 95.94 72 PHE A CA 1
ATOM 534 C C . PHE A 1 72 ? 3.840 -14.401 10.803 1.00 95.94 72 PHE A C 1
ATOM 536 O O . PHE A 1 72 ? 4.816 -13.716 11.103 1.00 95.94 72 PHE A O 1
ATOM 543 N N . GLU A 1 73 ? 3.850 -15.296 9.820 1.00 95.38 73 GLU A N 1
ATOM 544 C CA . GLU A 1 73 ? 4.878 -15.368 8.785 1.00 95.38 73 GLU A CA 1
ATOM 545 C C . GLU A 1 73 ? 4.274 -14.833 7.482 1.00 95.38 73 GLU A C 1
ATOM 547 O O . GLU A 1 73 ? 3.154 -15.197 7.114 1.00 95.38 73 GLU A O 1
ATOM 552 N N . LEU A 1 74 ? 4.992 -13.937 6.802 1.00 95.12 74 LEU A N 1
ATOM 553 C CA . LEU A 1 74 ? 4.552 -13.329 5.548 1.00 95.12 74 LEU A CA 1
ATOM 554 C C . LEU A 1 74 ? 5.499 -13.738 4.423 1.00 95.12 74 LEU A C 1
ATOM 556 O O . LEU A 1 74 ? 6.682 -13.409 4.458 1.00 95.12 74 LEU A O 1
ATOM 560 N N . LEU A 1 75 ? 4.949 -14.404 3.411 1.00 95.81 75 LEU A N 1
ATOM 561 C CA . LEU A 1 75 ? 5.611 -14.630 2.133 1.00 95.81 75 LEU A CA 1
ATOM 562 C C . LEU A 1 75 ? 5.008 -13.676 1.103 1.00 95.81 75 LEU A C 1
ATOM 564 O O . LEU A 1 75 ? 3.790 -13.658 0.912 1.00 95.81 75 LEU A O 1
ATOM 568 N N . VAL A 1 76 ? 5.856 -12.873 0.469 1.00 95.94 76 VAL A N 1
ATOM 569 C CA . VAL A 1 76 ? 5.445 -11.871 -0.512 1.00 95.94 76 VAL A CA 1
ATOM 570 C C . VAL A 1 76 ? 6.557 -11.661 -1.527 1.00 95.94 76 VAL A C 1
ATOM 572 O O . VAL A 1 76 ? 7.711 -11.467 -1.155 1.00 95.94 76 VAL A O 1
ATOM 575 N N . ASP A 1 77 ? 6.174 -11.666 -2.799 1.00 96.75 77 ASP A N 1
ATOM 576 C CA . ASP A 1 77 ? 7.018 -11.242 -3.907 1.00 96.75 77 ASP A CA 1
ATOM 577 C C . ASP A 1 77 ? 6.658 -9.803 -4.282 1.00 96.75 77 ASP A C 1
ATOM 579 O O . ASP A 1 77 ? 5.487 -9.414 -4.261 1.00 96.75 77 ASP A O 1
ATOM 583 N N . TRP A 1 78 ? 7.656 -9.005 -4.647 1.00 96.25 78 TRP A N 1
ATOM 584 C CA . TRP A 1 78 ? 7.452 -7.637 -5.113 1.00 96.25 78 TRP A CA 1
ATOM 585 C C . TRP A 1 78 ? 8.308 -7.337 -6.336 1.00 96.25 78 TRP A C 1
ATOM 587 O O . TRP A 1 78 ? 9.350 -7.944 -6.580 1.00 96.25 78 TRP A O 1
ATOM 597 N N . LYS A 1 79 ? 7.866 -6.340 -7.098 1.00 95.56 79 LYS A N 1
ATOM 598 C CA . LYS A 1 79 ? 8.602 -5.766 -8.218 1.00 95.56 79 LYS A CA 1
ATOM 599 C C . LYS A 1 79 ? 8.403 -4.258 -8.198 1.00 95.56 79 LYS A C 1
ATOM 601 O O . LYS A 1 79 ? 7.297 -3.789 -7.949 1.00 95.56 79 LYS A O 1
ATOM 606 N N . ILE A 1 80 ? 9.470 -3.523 -8.476 1.00 94.69 80 ILE A N 1
ATOM 607 C CA . ILE A 1 80 ? 9.463 -2.062 -8.561 1.00 94.69 80 ILE A CA 1
ATOM 608 C C . ILE A 1 80 ? 10.002 -1.608 -9.914 1.00 94.69 80 ILE A C 1
ATOM 610 O O . ILE A 1 80 ? 10.753 -2.333 -10.572 1.00 94.69 80 ILE A O 1
ATOM 614 N N . GLU A 1 81 ? 9.603 -0.409 -10.324 1.00 93.31 81 GLU A N 1
ATOM 615 C CA . GLU A 1 81 ? 10.222 0.298 -11.444 1.00 93.31 81 GLU A CA 1
ATOM 616 C C . GLU A 1 81 ? 11.512 1.005 -11.000 1.00 93.31 81 GLU A C 1
ATOM 618 O O . GLU A 1 81 ? 11.824 1.075 -9.808 1.00 93.31 81 GLU A O 1
ATOM 623 N N . ALA A 1 82 ? 12.271 1.532 -11.965 1.00 93.50 82 ALA A N 1
ATOM 624 C CA . ALA A 1 82 ? 13.469 2.315 -11.680 1.00 93.50 82 ALA A CA 1
ATOM 625 C C . ALA A 1 82 ? 13.121 3.530 -10.804 1.00 93.50 82 ALA A C 1
ATOM 627 O O . ALA A 1 82 ? 12.206 4.293 -11.110 1.00 93.50 82 ALA A O 1
ATOM 628 N N . GLY A 1 83 ? 13.856 3.700 -9.709 1.00 92.12 83 GLY A N 1
ATOM 629 C CA . GLY A 1 83 ? 13.595 4.715 -8.694 1.00 92.12 83 GLY A CA 1
ATOM 630 C C . GLY A 1 83 ? 12.353 4.489 -7.833 1.00 92.12 83 GLY A C 1
ATOM 631 O O . GLY A 1 83 ? 11.956 5.408 -7.121 1.00 92.12 83 GLY A O 1
ATOM 632 N N . GLY A 1 84 ? 11.741 3.303 -7.880 1.00 93.88 84 GLY A N 1
ATOM 633 C CA . GLY A 1 84 ? 10.624 2.960 -7.006 1.00 93.88 84 GLY A CA 1
ATOM 634 C C . GLY A 1 84 ? 11.013 2.984 -5.524 1.00 93.88 84 GLY A C 1
ATOM 635 O O . GLY A 1 84 ? 12.113 2.567 -5.155 1.00 93.88 84 GLY A O 1
ATOM 636 N N . ASP A 1 85 ? 10.083 3.445 -4.689 1.00 93.94 85 ASP A N 1
ATOM 637 C CA . ASP A 1 85 ? 10.167 3.464 -3.225 1.00 93.94 85 ASP A CA 1
ATOM 638 C C . ASP A 1 85 ? 8.802 3.044 -2.659 1.00 93.94 85 ASP A C 1
ATOM 640 O O . ASP A 1 85 ? 7.756 3.576 -3.038 1.00 93.94 85 ASP A O 1
ATOM 644 N N . SER A 1 86 ? 8.801 2.022 -1.815 1.00 95.06 86 SER A N 1
ATOM 645 C CA . SER A 1 86 ? 7.624 1.417 -1.207 1.00 95.06 86 SER A CA 1
ATOM 646 C C . SER A 1 86 ? 8.020 0.700 0.085 1.00 95.06 86 SER A C 1
ATOM 648 O O . SER A 1 86 ? 9.171 0.720 0.509 1.00 95.06 86 SER A O 1
ATOM 650 N N . GLY A 1 87 ? 7.084 0.014 0.733 1.00 95.38 87 GLY A N 1
ATOM 651 C CA . GLY A 1 87 ? 7.426 -0.820 1.876 1.00 95.38 87 GLY A CA 1
ATOM 652 C C . GLY A 1 87 ? 6.246 -1.561 2.475 1.00 95.38 87 GLY A C 1
ATOM 653 O O . GLY A 1 87 ? 5.083 -1.296 2.174 1.00 95.38 87 GLY A O 1
ATOM 654 N N . LEU A 1 88 ? 6.573 -2.496 3.360 1.00 95.94 88 LEU A N 1
ATOM 655 C CA . LEU A 1 88 ? 5.619 -3.318 4.089 1.00 95.94 88 LEU A CA 1
ATOM 656 C C . LEU A 1 88 ? 5.618 -2.888 5.552 1.00 95.94 88 LEU A C 1
ATOM 658 O O . LEU A 1 88 ? 6.593 -3.097 6.270 1.00 95.94 88 LEU A O 1
ATOM 662 N N . TYR A 1 89 ? 4.514 -2.304 6.008 1.00 94.62 89 TYR A N 1
ATOM 663 C CA . TYR A 1 89 ? 4.339 -1.934 7.410 1.00 94.62 89 TYR A CA 1
ATOM 664 C C . TYR A 1 89 ? 3.750 -3.106 8.197 1.00 94.62 89 TYR A C 1
ATOM 666 O O . TYR A 1 89 ? 2.557 -3.403 8.108 1.00 94.62 89 TYR A O 1
ATOM 674 N N . LEU A 1 90 ? 4.575 -3.755 9.014 1.00 94.06 90 LEU A N 1
ATOM 675 C CA . LEU A 1 90 ? 4.176 -4.874 9.859 1.00 94.06 90 LEU A CA 1
ATOM 676 C C . LEU A 1 90 ? 3.311 -4.349 11.008 1.00 94.06 90 LEU A C 1
ATOM 678 O O . LEU A 1 90 ? 3.803 -3.670 11.902 1.00 94.06 90 LEU A O 1
ATOM 682 N N . ARG A 1 91 ? 2.000 -4.621 10.967 1.00 92.44 91 ARG A N 1
ATOM 683 C CA . ARG A 1 91 ? 1.015 -4.095 11.940 1.00 92.44 91 ARG A CA 1
ATOM 684 C C . ARG A 1 91 ? 1.036 -2.560 12.057 1.00 92.44 91 ARG A C 1
ATOM 686 O O . ARG A 1 91 ? 0.772 -1.997 13.115 1.00 92.44 91 ARG A O 1
ATOM 693 N N . GLY A 1 92 ? 1.368 -1.874 10.963 1.00 89.00 92 GLY A N 1
ATOM 694 C CA . GLY A 1 92 ? 1.472 -0.412 10.906 1.00 89.00 92 GLY A CA 1
ATOM 695 C C . GLY A 1 92 ? 2.828 0.167 11.332 1.00 89.00 92 GLY A C 1
ATOM 696 O O . GLY A 1 92 ? 3.103 1.311 10.987 1.00 89.00 92 GLY A O 1
ATOM 697 N N . SER A 1 93 ? 3.673 -0.592 12.037 1.00 88.44 93 SER A N 1
ATOM 698 C CA . SER A 1 93 ? 5.093 -0.306 12.304 1.00 88.44 93 SER A CA 1
ATOM 699 C C . SER A 1 93 ? 5.718 -1.525 13.010 1.00 88.44 93 SER A C 1
ATOM 701 O O . SER A 1 93 ? 5.104 -2.031 13.957 1.00 88.44 93 SER A O 1
ATOM 703 N N . PRO A 1 94 ? 6.912 -2.005 12.608 1.00 91.56 94 PRO A N 1
ATOM 704 C CA . PRO A 1 94 ? 7.893 -1.352 11.731 1.00 91.56 94 PRO A CA 1
ATOM 705 C C . PRO A 1 94 ? 7.653 -1.553 10.223 1.00 91.56 94 PRO A C 1
ATOM 707 O O . PRO A 1 94 ? 6.936 -2.457 9.805 1.00 91.56 94 PRO A O 1
ATOM 710 N N . GLN A 1 95 ? 8.289 -0.714 9.407 1.00 93.62 95 GLN A N 1
ATOM 711 C CA . GLN A 1 95 ? 8.440 -0.834 7.962 1.00 93.62 95 GLN A CA 1
ATOM 712 C C . GLN A 1 95 ? 9.630 -1.731 7.602 1.00 93.62 95 GLN A C 1
ATOM 714 O O . GLN A 1 95 ? 10.764 -1.503 8.043 1.00 93.62 95 GLN A O 1
ATOM 719 N N . VAL A 1 96 ? 9.359 -2.712 6.744 1.00 95.38 96 VAL A N 1
ATOM 720 C CA . VAL A 1 96 ? 10.345 -3.393 5.901 1.00 95.38 96 VAL A CA 1
ATOM 721 C C . VAL A 1 96 ? 10.396 -2.651 4.571 1.00 95.38 96 VAL A C 1
ATOM 723 O O . VAL A 1 96 ? 9.367 -2.493 3.911 1.00 95.38 96 VAL A O 1
ATOM 726 N N . GLN A 1 97 ? 11.571 -2.166 4.194 1.00 95.19 97 GLN A N 1
ATOM 727 C CA . GLN A 1 97 ? 11.701 -1.217 3.098 1.00 95.19 97 GLN A CA 1
ATOM 728 C C . GLN A 1 97 ? 11.868 -1.884 1.733 1.00 95.19 97 GLN A C 1
ATOM 730 O O . GLN A 1 97 ? 12.521 -2.923 1.622 1.00 95.19 97 GLN A O 1
ATOM 735 N N . ILE A 1 98 ? 11.300 -1.273 0.690 1.00 95.44 98 ILE A N 1
ATOM 736 C CA . ILE A 1 98 ? 11.428 -1.711 -0.703 1.00 95.44 98 ILE A CA 1
ATOM 737 C C . ILE A 1 98 ? 11.841 -0.508 -1.554 1.00 95.44 98 ILE A C 1
ATOM 739 O O . ILE A 1 98 ? 11.073 0.432 -1.706 1.00 95.44 98 ILE A O 1
ATOM 743 N N . TRP A 1 99 ? 13.030 -0.533 -2.145 1.00 94.38 99 TRP A N 1
ATOM 744 C CA . TRP A 1 99 ? 13.505 0.553 -3.005 1.00 94.38 99 TRP A CA 1
ATOM 745 C C . TRP A 1 99 ? 14.500 0.085 -4.061 1.00 94.38 99 TRP A C 1
ATOM 747 O O . TRP A 1 99 ? 15.040 -1.025 -4.002 1.00 94.38 99 TRP A O 1
ATOM 757 N N . ASP A 1 100 ? 14.752 0.962 -5.027 1.00 93.50 100 ASP A N 1
ATOM 758 C CA . ASP A 1 100 ? 15.754 0.751 -6.062 1.00 93.50 100 ASP A CA 1
ATOM 759 C C . ASP A 1 100 ? 17.187 0.826 -5.500 1.00 93.50 100 ASP A C 1
ATOM 761 O O . ASP A 1 100 ? 17.617 1.836 -4.933 1.00 93.50 100 ASP A O 1
ATOM 765 N N . LEU A 1 101 ? 17.951 -0.245 -5.731 1.00 91.44 101 LEU A N 1
ATOM 766 C CA . LEU A 1 101 ? 19.351 -0.402 -5.334 1.00 91.44 101 LEU A CA 1
ATOM 767 C C . LEU A 1 101 ? 20.269 0.673 -5.915 1.00 91.44 101 LEU A C 1
ATOM 769 O O . LEU A 1 101 ? 21.278 1.013 -5.300 1.00 91.44 101 LEU A O 1
ATOM 773 N N . VAL A 1 102 ? 19.927 1.215 -7.088 1.00 90.75 102 VAL A N 1
ATOM 774 C CA . VAL A 1 102 ? 20.712 2.282 -7.722 1.00 90.75 102 VAL A CA 1
ATOM 775 C C . VAL A 1 102 ? 20.706 3.544 -6.858 1.00 90.75 102 VAL A C 1
ATOM 777 O O . VAL A 1 102 ? 21.709 4.252 -6.789 1.00 90.75 102 VAL A O 1
ATOM 780 N N . GLN A 1 103 ? 19.596 3.822 -6.169 1.00 88.06 103 GLN A N 1
ATOM 781 C CA . GLN A 1 103 ? 19.457 4.992 -5.298 1.00 88.06 103 GLN A CA 1
ATOM 782 C C . GLN A 1 103 ? 19.762 4.686 -3.829 1.00 88.06 103 GLN A C 1
ATOM 784 O O . GLN A 1 103 ? 20.043 5.606 -3.050 1.00 88.06 103 GLN A O 1
ATOM 789 N N . ARG A 1 104 ? 19.639 3.416 -3.435 1.00 89.12 104 ARG A N 1
ATOM 790 C CA . ARG A 1 104 ? 19.734 2.940 -2.053 1.00 89.12 104 ARG A CA 1
ATOM 791 C C . ARG A 1 104 ? 20.507 1.616 -1.998 1.00 89.12 104 ARG A C 1
ATOM 793 O O . ARG A 1 104 ? 19.903 0.538 -2.003 1.00 89.12 104 ARG A O 1
ATOM 800 N N . PRO A 1 105 ? 21.850 1.685 -1.970 1.00 87.94 105 PRO A N 1
ATOM 801 C CA . PRO A 1 105 ? 22.715 0.507 -2.030 1.00 87.94 105 PRO A CA 1
ATOM 802 C C . PRO A 1 105 ? 22.512 -0.495 -0.884 1.00 87.94 105 PRO A C 1
ATOM 804 O O . PRO A 1 105 ? 22.904 -1.650 -1.017 1.00 87.94 105 PRO A O 1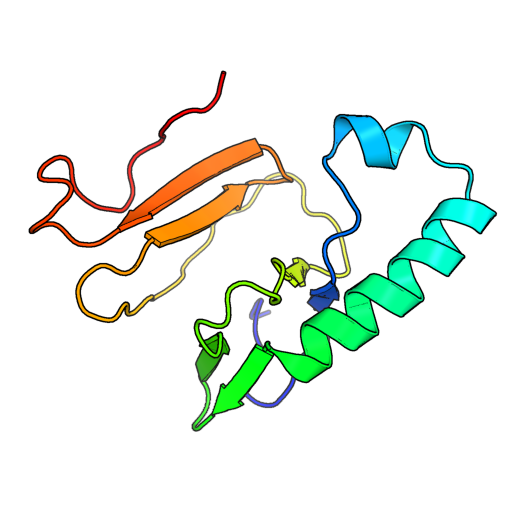
ATOM 807 N N . GLU A 1 106 ? 21.902 -0.076 0.230 1.00 87.38 106 GLU A N 1
ATOM 808 C CA . GLU A 1 106 ? 21.608 -0.913 1.398 1.00 87.38 106 GLU A CA 1
ATOM 809 C C . GLU A 1 106 ? 20.646 -2.067 1.097 1.00 87.38 106 GLU A C 1
ATOM 811 O O . GLU A 1 106 ? 20.619 -3.049 1.837 1.00 87.38 106 GLU A O 1
ATOM 816 N N . GLY A 1 107 ? 19.870 -1.974 0.016 1.00 86.06 107 GLY A N 1
ATOM 817 C CA . GLY A 1 107 ? 18.982 -3.058 -0.377 1.00 86.06 107 GLY A CA 1
ATOM 818 C C . GLY A 1 107 ? 17.559 -2.963 0.147 1.00 86.06 107 GLY A C 1
ATOM 819 O O . GLY A 1 107 ? 17.266 -2.253 1.105 1.00 86.06 107 GLY A O 1
ATOM 820 N N . SER A 1 108 ? 16.662 -3.691 -0.516 1.00 91.75 108 SER A N 1
ATOM 821 C CA . SER A 1 108 ? 15.304 -3.935 -0.020 1.00 91.75 108 SER A CA 1
ATOM 822 C C . SER A 1 108 ? 15.307 -5.043 1.042 1.00 91.75 108 SER A C 1
ATOM 824 O O . SER A 1 108 ? 16.226 -5.856 1.102 1.00 91.75 108 SER A O 1
ATOM 826 N N . GLY A 1 109 ? 14.255 -5.112 1.856 1.00 88.50 109 GLY A N 1
ATOM 827 C CA . GLY A 1 109 ? 14.039 -6.175 2.846 1.00 88.50 109 GLY A CA 1
ATOM 828 C C . GLY A 1 109 ? 14.583 -5.875 4.246 1.00 88.50 109 GLY A C 1
ATOM 829 O O . GLY A 1 109 ? 14.315 -6.629 5.179 1.00 88.50 109 GLY A O 1
ATOM 830 N N . GLY A 1 110 ? 15.306 -4.767 4.425 1.00 89.31 110 GLY A N 1
ATOM 831 C CA . GLY A 1 110 ? 15.766 -4.299 5.733 1.00 89.31 110 GLY A CA 1
ATOM 832 C C . GLY A 1 110 ? 14.717 -3.475 6.486 1.00 89.31 110 GLY A C 1
ATOM 833 O O . GLY A 1 110 ? 13.838 -2.853 5.886 1.00 89.31 110 GLY A O 1
ATOM 834 N N . LEU A 1 111 ? 14.837 -3.426 7.816 1.00 88.81 111 LEU A N 1
ATOM 835 C CA . LEU A 1 111 ? 14.097 -2.471 8.644 1.00 88.81 111 LEU A CA 1
ATOM 836 C C . LEU A 1 111 ? 14.724 -1.081 8.501 1.00 88.81 111 LEU A C 1
ATOM 838 O O . LEU A 1 111 ? 15.897 -0.902 8.829 1.00 88.81 111 LEU A O 1
ATOM 842 N N . PHE A 1 112 ? 13.947 -0.088 8.068 1.00 79.00 112 PHE A N 1
ATOM 843 C CA . PHE A 1 112 ? 14.448 1.270 7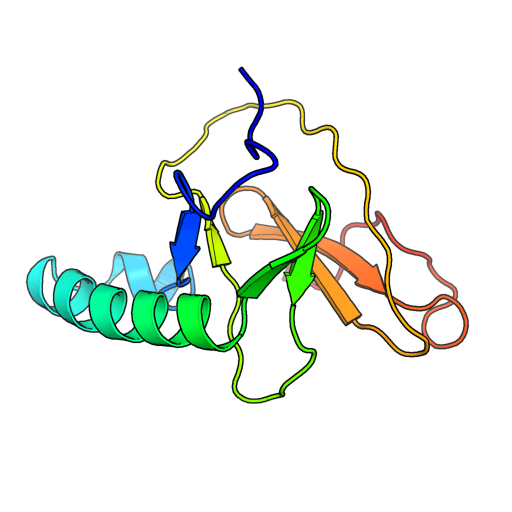.851 1.00 79.00 112 PHE A CA 1
ATOM 844 C C . PHE A 1 112 ? 13.507 2.340 8.417 1.00 79.00 112 PHE A C 1
ATOM 846 O O . PHE A 1 112 ? 12.296 2.169 8.415 1.00 79.00 112 PHE A O 1
ATOM 853 N N . ASN A 1 113 ? 14.082 3.441 8.922 1.00 68.56 113 ASN A N 1
ATOM 854 C CA . ASN A 1 113 ? 13.372 4.622 9.442 1.00 68.56 113 ASN A CA 1
ATOM 855 C C . ASN A 1 113 ? 12.213 4.340 10.433 1.00 68.56 113 ASN A C 1
ATOM 857 O O . ASN A 1 113 ? 11.203 5.037 10.453 1.00 68.56 113 ASN A O 1
ATOM 861 N N . ASN A 1 114 ? 12.380 3.337 11.296 1.00 76.81 114 ASN A N 1
ATOM 862 C CA . ASN A 1 114 ? 11.373 2.877 12.262 1.00 76.81 114 ASN A CA 1
ATOM 863 C C . ASN A 1 114 ? 11.416 3.611 13.614 1.00 76.81 114 ASN A C 1
ATOM 865 O O . ASN A 1 114 ? 11.290 2.978 14.662 1.00 76.81 114 ASN A O 1
ATOM 869 N N . LYS A 1 115 ? 11.681 4.919 13.596 1.00 64.25 115 LYS A N 1
ATOM 870 C CA . LYS A 1 115 ? 11.806 5.738 14.812 1.00 64.25 115 LYS A CA 1
ATOM 871 C C . LYS A 1 115 ? 10.462 6.270 15.307 1.00 64.25 115 LYS A C 1
ATOM 873 O O . LYS A 1 115 ? 9.575 6.537 14.469 1.00 64.25 115 LYS A O 1
#

Sequence (115 aa):
MALFNGNDLTGWKGLVGSPKTRAGMSPQDLAEAQVKADENMHAHWKVVDGVLVFDGNSKGHSLCTAKDYGDFELLVDWKIEAGGDSGLYLRGSPQVQIWDLVQRPEGSGGLFNNK